Protein AF-A0ABD0MSX7-F1 (afdb_monomer)

Sequence (62 aa):
MKRLHDKVNVIPLIAKADTLTPEECQLFKKQIMKEIQEHKIKIYEFPDTEDDEDSKLIRKIK

Mean predicted aligned error: 9.05 Å

Organism: Cirrhinus mrigala (NCBI:txid683832)

Structure (mmCIF, N/CA/C/O backbone):
data_AF-A0ABD0MSX7-F1
#
_entry.id   AF-A0ABD0MSX7-F1
#
loop_
_atom_site.group_PDB
_atom_site.id
_atom_site.type_symbol
_atom_site.label_atom_id
_atom_site.label_alt_id
_atom_site.label_comp_id
_atom_site.label_asym_id
_atom_site.label_entity_id
_atom_site.label_seq_id
_atom_site.pdbx_PDB_ins_code
_atom_site.Cartn_x
_atom_site.Cartn_y
_atom_site.Cartn_z
_atom_site.occupancy
_atom_site.B_iso_or_equiv
_atom_site.auth_seq_id
_atom_site.auth_comp_id
_atom_site.auth_asym_id
_atom_site.auth_atom_id
_atom_site.pdbx_PDB_model_num
ATOM 1 N N . MET A 1 1 ? 2.122 6.418 -6.729 1.00 65.00 1 MET A N 1
ATOM 2 C CA . MET A 1 1 ? 2.670 5.151 -7.276 1.00 65.00 1 MET A CA 1
ATOM 3 C C . MET A 1 1 ? 2.375 4.919 -8.763 1.00 65.00 1 MET A C 1
ATOM 5 O O . MET A 1 1 ? 3.254 4.409 -9.444 1.00 65.00 1 MET A O 1
ATOM 9 N N . LYS A 1 2 ? 1.224 5.353 -9.313 1.00 69.06 2 LYS A N 1
ATOM 10 C CA . LYS A 1 2 ? 0.856 5.151 -10.737 1.00 69.06 2 LYS A CA 1
ATOM 11 C C . LYS A 1 2 ? 1.912 5.533 -11.792 1.00 69.06 2 LYS A C 1
ATOM 13 O O . LYS A 1 2 ? 1.901 4.968 -12.867 1.00 69.06 2 LYS A O 1
ATOM 18 N N . ARG A 1 3 ? 2.837 6.458 -11.523 1.00 77.75 3 ARG A N 1
ATOM 19 C CA . ARG A 1 3 ? 3.884 6.847 -12.495 1.00 77.75 3 ARG A CA 1
ATOM 20 C C . ARG A 1 3 ? 5.203 6.078 -12.358 1.00 77.75 3 ARG A C 1
ATOM 22 O O . ARG A 1 3 ? 6.003 6.111 -13.283 1.00 77.75 3 ARG A O 1
ATOM 29 N N . LEU A 1 4 ? 5.442 5.437 -11.210 1.00 79.94 4 LEU A N 1
ATOM 30 C CA . LEU A 1 4 ? 6.692 4.717 -10.926 1.00 79.94 4 LEU A CA 1
ATOM 31 C C . LEU A 1 4 ? 6.552 3.198 -11.046 1.00 79.94 4 LEU A C 1
ATOM 33 O O . LEU A 1 4 ? 7.543 2.545 -11.342 1.00 79.94 4 LEU A O 1
ATOM 37 N N . HIS A 1 5 ? 5.346 2.655 -10.860 1.00 78.94 5 HIS A N 1
ATOM 38 C CA . HIS A 1 5 ? 5.118 1.207 -10.819 1.00 78.94 5 HIS A CA 1
ATOM 39 C C . HIS A 1 5 ? 5.533 0.443 -12.091 1.00 78.94 5 HIS A C 1
ATOM 41 O O . HIS A 1 5 ? 5.789 -0.749 -12.015 1.00 78.94 5 HIS A O 1
ATOM 47 N N . ASP A 1 6 ? 5.628 1.116 -13.243 1.00 79.88 6 ASP A N 1
ATOM 48 C CA . ASP A 1 6 ? 6.088 0.505 -14.500 1.00 79.88 6 ASP A CA 1
ATOM 49 C C . ASP A 1 6 ? 7.612 0.550 -14.689 1.00 79.88 6 ASP A C 1
ATOM 51 O O . ASP A 1 6 ? 8.141 -0.106 -15.580 1.00 79.88 6 ASP A O 1
ATOM 55 N N . LYS A 1 7 ? 8.329 1.351 -13.891 1.00 84.81 7 LYS A N 1
ATOM 56 C CA . LYS A 1 7 ? 9.783 1.547 -14.035 1.00 84.81 7 LYS A CA 1
ATOM 57 C C . LYS A 1 7 ? 10.592 0.871 -12.939 1.00 84.81 7 LYS A C 1
ATOM 59 O O . LYS A 1 7 ? 11.766 0.588 -13.151 1.00 84.81 7 LYS A O 1
ATOM 64 N N . VAL A 1 8 ? 9.997 0.682 -11.765 1.00 87.38 8 VAL A N 1
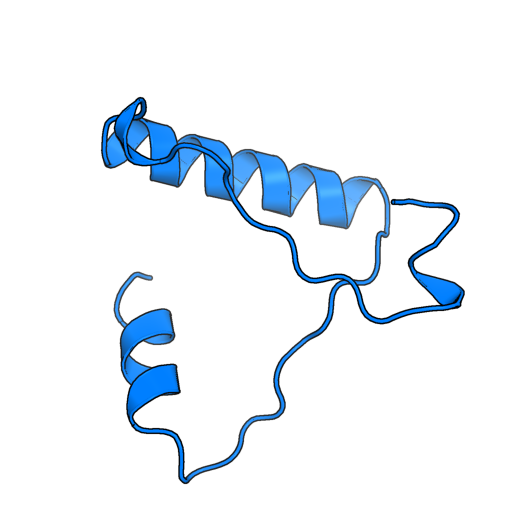ATOM 65 C CA . VAL A 1 8 ? 10.675 0.148 -10.582 1.00 87.38 8 VAL A CA 1
ATOM 66 C C . VAL A 1 8 ? 9.742 -0.760 -9.791 1.00 87.38 8 VAL A C 1
ATOM 68 O O . VAL A 1 8 ? 8.526 -0.569 -9.791 1.00 87.38 8 VAL A O 1
ATOM 71 N N . ASN A 1 9 ? 10.333 -1.708 -9.068 1.00 84.81 9 ASN A N 1
ATOM 72 C CA . ASN A 1 9 ? 9.622 -2.560 -8.122 1.00 84.81 9 ASN A CA 1
ATOM 73 C C . ASN A 1 9 ? 9.182 -1.732 -6.908 1.00 84.81 9 ASN A C 1
ATOM 75 O O . ASN A 1 9 ? 10.002 -1.068 -6.275 1.00 84.81 9 ASN A O 1
ATOM 79 N N . VAL A 1 10 ? 7.889 -1.762 -6.583 1.00 86.12 10 VAL A N 1
ATOM 80 C CA . VAL A 1 10 ? 7.313 -0.995 -5.469 1.00 86.12 10 VAL A CA 1
ATOM 81 C C . VAL A 1 10 ? 6.865 -1.948 -4.367 1.00 86.12 10 VAL A C 1
ATOM 83 O O . VAL A 1 10 ? 6.041 -2.826 -4.613 1.00 86.12 10 VAL A O 1
ATOM 86 N N . ILE A 1 11 ? 7.374 -1.744 -3.149 1.00 86.56 11 ILE A N 1
ATOM 87 C CA . ILE A 1 11 ? 6.963 -2.475 -1.942 1.00 86.56 11 ILE A CA 1
ATOM 88 C C . ILE A 1 11 ? 6.248 -1.485 -1.007 1.00 86.56 11 ILE A C 1
ATOM 90 O O . ILE A 1 11 ? 6.881 -0.533 -0.543 1.00 86.56 11 ILE A O 1
ATOM 94 N N . PRO A 1 12 ? 4.938 -1.646 -0.748 1.00 87.19 12 PRO A N 1
ATOM 95 C CA . PRO A 1 12 ? 4.218 -0.784 0.183 1.00 87.19 12 PRO A CA 1
ATOM 96 C C . PRO A 1 12 ? 4.557 -1.139 1.639 1.00 87.19 12 PRO A C 1
ATOM 98 O O . PRO A 1 12 ? 4.606 -2.310 2.006 1.00 87.19 12 PRO A O 1
ATOM 101 N N . LEU A 1 13 ? 4.745 -0.119 2.480 1.00 88.19 13 LEU A N 1
ATOM 102 C CA . LEU A 1 13 ? 5.019 -0.251 3.914 1.00 88.19 13 LEU A CA 1
ATOM 103 C C . LEU A 1 13 ? 4.092 0.686 4.698 1.00 88.19 13 LEU A C 1
ATOM 105 O O . LEU A 1 13 ? 3.859 1.820 4.274 1.00 88.19 13 LEU A O 1
ATOM 109 N N . ILE A 1 14 ? 3.583 0.232 5.845 1.00 88.69 14 ILE A N 1
ATOM 110 C CA . ILE A 1 14 ? 2.833 1.084 6.778 1.00 88.69 14 ILE A CA 1
ATOM 111 C C . ILE A 1 14 ? 3.851 1.732 7.715 1.00 88.69 14 ILE A C 1
ATOM 113 O O . ILE A 1 14 ? 4.457 1.063 8.550 1.00 88.69 14 ILE A O 1
ATOM 117 N N . ALA A 1 15 ? 4.077 3.032 7.544 1.00 89.56 15 ALA A N 1
ATOM 118 C CA . ALA A 1 15 ? 4.954 3.784 8.431 1.00 89.56 15 ALA A CA 1
ATOM 119 C C . ALA A 1 15 ? 4.308 3.949 9.813 1.00 89.56 15 ALA A C 1
ATOM 121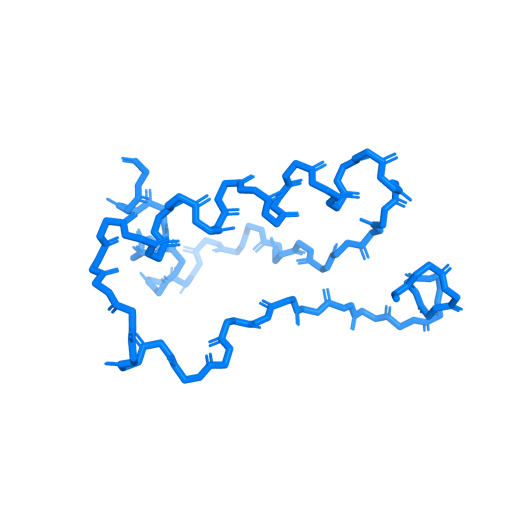 O O . ALA A 1 15 ? 3.092 4.101 9.906 1.00 89.56 15 ALA A O 1
ATOM 122 N N . LYS A 1 16 ? 5.138 3.975 10.863 1.00 88.75 16 LYS A N 1
ATOM 123 C CA . LYS A 1 16 ? 4.710 4.192 12.255 1.00 88.75 16 LYS A CA 1
ATOM 124 C C . LYS A 1 16 ? 3.569 3.265 12.697 1.00 88.75 16 LYS A C 1
ATOM 126 O O . LYS A 1 16 ? 2.550 3.703 13.216 1.00 88.75 16 LYS A O 1
ATOM 131 N N . ALA A 1 17 ? 3.720 1.964 12.464 1.00 87.69 17 ALA A N 1
ATOM 132 C CA . ALA A 1 17 ? 2.716 0.987 12.884 1.00 87.69 17 ALA A CA 1
ATOM 133 C C . ALA A 1 17 ? 2.508 0.949 14.413 1.00 87.69 17 ALA A C 1
ATOM 135 O O . ALA A 1 17 ? 1.482 0.458 14.866 1.00 87.69 17 ALA A O 1
ATOM 136 N N . ASP A 1 18 ? 3.439 1.503 15.196 1.00 89.69 18 ASP A N 1
ATOM 137 C CA . ASP A 1 18 ? 3.331 1.702 16.644 1.00 89.69 18 ASP A CA 1
ATOM 138 C C . ASP A 1 18 ? 2.181 2.634 17.055 1.00 89.69 18 ASP A C 1
ATOM 140 O O . ASP A 1 18 ? 1.686 2.536 18.176 1.00 89.69 18 ASP A O 1
ATOM 144 N N . THR A 1 19 ? 1.719 3.508 16.154 1.00 89.94 19 THR A N 1
ATOM 145 C CA . THR A 1 19 ? 0.594 4.413 16.429 1.00 89.94 19 THR A CA 1
ATOM 146 C C . THR A 1 19 ? -0.770 3.783 16.157 1.00 89.94 19 THR A C 1
ATOM 148 O O . THR A 1 19 ? -1.787 4.428 16.392 1.00 89.94 19 THR A O 1
ATOM 151 N N . LEU A 1 20 ? -0.802 2.571 15.598 1.00 88.12 20 LEU A N 1
ATOM 152 C CA . LEU A 1 20 ? -2.017 1.874 15.191 1.00 88.12 20 LEU A CA 1
ATOM 153 C C . LEU A 1 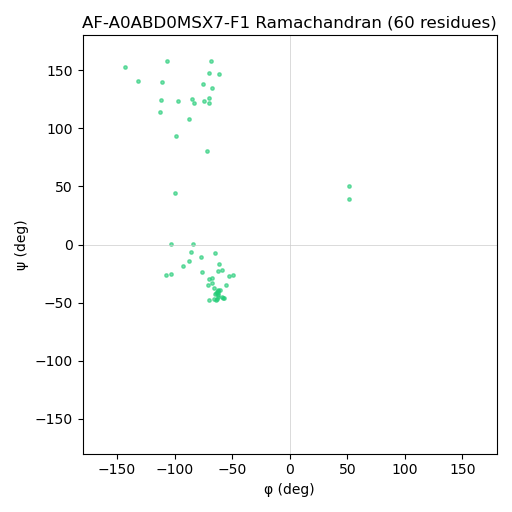20 ? -2.246 0.672 16.103 1.00 88.12 20 LEU A C 1
ATOM 155 O O . LEU A 1 20 ? -1.318 -0.079 16.413 1.00 88.12 20 LEU A O 1
ATOM 159 N N . THR A 1 21 ? -3.499 0.433 16.481 1.00 91.25 21 THR A N 1
ATOM 160 C CA . THR A 1 21 ? -3.853 -0.845 17.104 1.00 91.25 21 THR A CA 1
ATOM 161 C C . THR A 1 21 ? -3.741 -1.987 16.081 1.00 91.25 21 THR A C 1
ATOM 163 O O . THR A 1 21 ? -3.830 -1.759 14.867 1.00 91.25 21 THR A O 1
ATOM 166 N N . PRO A 1 22 ? -3.574 -3.246 16.527 1.00 88.25 22 PRO A N 1
ATOM 167 C CA . PRO A 1 22 ? -3.525 -4.391 15.618 1.00 88.25 22 PRO A CA 1
ATOM 168 C C . PRO A 1 22 ? -4.756 -4.495 14.703 1.00 88.25 22 PRO A C 1
ATOM 170 O O . PRO A 1 22 ? -4.625 -4.874 13.540 1.00 88.25 22 PRO A O 1
ATOM 173 N N . GLU A 1 23 ? -5.937 -4.125 15.204 1.00 90.12 23 GLU A N 1
ATOM 174 C CA . GLU A 1 23 ? -7.194 -4.136 14.447 1.00 90.12 23 GLU A CA 1
ATOM 175 C C . GLU A 1 23 ? -7.224 -3.045 13.370 1.00 90.12 23 GLU A C 1
ATOM 177 O O . GLU A 1 23 ? -7.515 -3.325 12.203 1.00 90.12 23 GLU A O 1
ATOM 182 N N . GLU A 1 24 ? -6.851 -1.815 13.730 1.00 88.62 24 GLU A N 1
ATOM 183 C CA . GLU A 1 24 ? -6.760 -0.697 12.786 1.00 88.62 24 GLU A CA 1
ATOM 184 C C . GLU A 1 24 ? -5.718 -0.970 11.702 1.00 88.62 24 GLU A C 1
ATOM 186 O O . GLU A 1 24 ? -5.969 -0.714 10.526 1.00 88.62 24 GLU A O 1
ATOM 191 N N . CYS A 1 25 ? -4.577 -1.563 12.062 1.00 87.44 25 CYS A N 1
ATOM 192 C CA . CYS A 1 25 ? -3.540 -1.941 11.107 1.00 87.44 25 CYS A CA 1
ATOM 193 C C . CYS A 1 25 ? -4.050 -2.979 10.091 1.00 87.44 25 CYS A C 1
ATOM 195 O O . CYS A 1 25 ? -3.796 -2.853 8.889 1.00 87.44 25 CYS A O 1
ATOM 197 N N . GLN A 1 26 ? -4.828 -3.974 10.531 1.00 88.94 26 GLN A N 1
ATOM 198 C CA . GLN A 1 26 ? -5.447 -4.951 9.627 1.00 88.94 26 GLN A CA 1
ATOM 199 C C . GLN A 1 26 ? -6.478 -4.311 8.693 1.00 88.94 26 GLN A C 1
ATOM 201 O O . GLN A 1 26 ? -6.505 -4.624 7.497 1.00 88.94 26 GLN A O 1
ATOM 206 N N . LEU A 1 27 ? -7.319 -3.416 9.217 1.00 90.81 27 LEU A N 1
ATOM 207 C CA . LEU A 1 27 ? -8.296 -2.684 8.413 1.00 90.81 27 LEU A CA 1
ATOM 208 C C . LEU A 1 27 ? -7.592 -1.807 7.371 1.00 90.81 27 LEU A C 1
ATOM 210 O O . LEU A 1 27 ? -7.934 -1.848 6.187 1.00 90.81 27 LEU A O 1
ATOM 214 N N . PHE A 1 28 ? -6.555 -1.089 7.796 1.00 89.69 28 PHE A N 1
ATOM 215 C CA . PHE A 1 28 ? -5.771 -0.212 6.938 1.00 89.69 28 PHE A CA 1
ATOM 216 C C . PHE A 1 28 ? -5.035 -1.000 5.850 1.00 89.69 28 PHE A C 1
ATOM 218 O O . PHE A 1 28 ? -5.080 -0.630 4.677 1.00 89.69 28 PHE A O 1
ATOM 225 N N . LYS A 1 29 ? -4.465 -2.164 6.193 1.00 88.25 29 LYS A N 1
ATOM 226 C CA . LYS A 1 29 ? -3.877 -3.096 5.221 1.00 88.25 29 LYS A CA 1
ATOM 227 C C . LYS A 1 29 ? -4.896 -3.525 4.162 1.00 88.25 29 LYS A C 1
ATOM 229 O O . LYS A 1 29 ? -4.578 -3.498 2.974 1.00 88.25 29 LYS A O 1
ATOM 234 N N . LYS A 1 30 ? -6.124 -3.888 4.554 1.00 89.94 30 LYS A N 1
ATOM 235 C CA . LYS A 1 30 ? -7.193 -4.259 3.603 1.00 89.94 30 LYS A CA 1
ATOM 236 C C . LYS A 1 30 ? -7.564 -3.097 2.682 1.00 89.94 30 LYS A C 1
ATOM 238 O O . LYS A 1 30 ? -7.714 -3.305 1.478 1.00 89.94 30 LYS A O 1
ATOM 243 N N . GLN A 1 31 ? -7.681 -1.892 3.232 1.00 91.94 31 GLN A N 1
ATOM 244 C CA . GLN A 1 31 ? -8.008 -0.699 2.459 1.00 91.94 31 GLN A CA 1
ATOM 245 C C . GLN A 1 31 ? -6.914 -0.371 1.433 1.00 91.94 31 GLN A C 1
ATOM 247 O O . GLN A 1 31 ? -7.223 -0.218 0.252 1.00 91.94 31 GLN A O 1
ATOM 252 N N . ILE A 1 32 ? -5.642 -0.366 1.846 1.00 89.88 32 ILE A N 1
ATOM 253 C CA . ILE A 1 32 ? -4.504 -0.120 0.949 1.00 89.88 32 ILE A CA 1
ATOM 254 C C . ILE A 1 32 ? -4.469 -1.156 -0.181 1.00 89.88 32 ILE A C 1
ATOM 256 O O . ILE A 1 32 ? -4.308 -0.793 -1.344 1.00 89.88 32 ILE A O 1
ATOM 260 N N . MET A 1 33 ? -4.660 -2.442 0.130 1.00 88.75 33 MET A N 1
ATOM 261 C CA . MET A 1 33 ? -4.663 -3.498 -0.892 1.00 88.75 33 MET A CA 1
ATOM 262 C C . MET A 1 33 ? -5.799 -3.318 -1.906 1.00 88.75 33 MET A C 1
ATOM 264 O O . MET A 1 33 ? -5.582 -3.498 -3.105 1.00 88.75 33 MET A O 1
ATOM 268 N N . LYS A 1 34 ? -6.991 -2.910 -1.450 1.00 90.94 34 LYS A N 1
ATOM 269 C CA . LYS A 1 34 ? -8.116 -2.587 -2.336 1.00 90.94 34 LYS A CA 1
ATOM 270 C C . LYS A 1 34 ? -7.788 -1.400 -3.243 1.00 90.94 34 LYS A C 1
ATOM 272 O O . LYS A 1 34 ? -7.999 -1.482 -4.451 1.00 90.94 34 LYS A O 1
ATOM 277 N N . GLU A 1 35 ? -7.234 -0.326 -2.685 1.00 90.25 35 GLU A N 1
ATOM 278 C CA . GLU A 1 35 ? -6.860 0.861 -3.458 1.00 90.25 35 GLU A CA 1
ATOM 279 C C . GLU A 1 35 ? -5.779 0.548 -4.501 1.00 90.25 35 GLU A C 1
ATOM 281 O O . GLU A 1 35 ? -5.884 1.008 -5.638 1.00 90.25 35 GLU A O 1
ATOM 286 N N . ILE A 1 36 ? -4.776 -0.268 -4.159 1.00 88.50 36 ILE A N 1
ATOM 287 C CA . ILE A 1 36 ? -3.732 -0.721 -5.093 1.00 88.50 36 ILE A CA 1
ATOM 288 C C . ILE A 1 36 ? -4.355 -1.443 -6.296 1.00 88.50 36 ILE A C 1
ATOM 290 O O . ILE A 1 36 ? -4.006 -1.134 -7.441 1.00 88.50 36 ILE A O 1
ATOM 294 N N . GLN A 1 37 ? -5.302 -2.354 -6.047 1.00 87.62 37 GLN A N 1
ATOM 295 C CA . GLN A 1 37 ? -6.004 -3.096 -7.098 1.00 87.62 37 GLN A CA 1
ATOM 296 C C . GLN A 1 37 ? -6.879 -2.181 -7.963 1.00 87.62 37 GLN A C 1
ATOM 298 O O . GLN A 1 37 ? -6.801 -2.236 -9.191 1.00 87.62 37 GLN A O 1
ATOM 303 N N . GLU A 1 38 ? -7.662 -1.297 -7.344 1.00 91.88 38 GLU A N 1
ATOM 304 C CA . GLU A 1 38 ? -8.543 -0.351 -8.042 1.00 91.88 38 GLU A CA 1
ATOM 305 C C . GLU A 1 38 ? -7.754 0.599 -8.954 1.00 91.88 38 GLU A C 1
ATOM 307 O O . GLU A 1 38 ? -8.131 0.876 -10.096 1.00 91.88 38 GLU A O 1
ATOM 312 N N . HIS A 1 39 ? -6.590 1.038 -8.484 1.00 87.56 39 HIS A N 1
ATOM 313 C CA . HIS A 1 39 ? -5.698 1.921 -9.224 1.00 87.56 39 HIS A CA 1
ATOM 314 C C . HIS A 1 39 ? -4.772 1.181 -10.199 1.00 87.56 39 HIS A C 1
ATOM 316 O O . HIS A 1 39 ? -3.999 1.854 -10.890 1.00 87.56 39 HIS A O 1
ATOM 322 N N . LYS A 1 40 ? -4.863 -0.157 -10.281 1.00 86.50 40 LYS A N 1
ATOM 323 C CA . LYS A 1 40 ? -4.029 -1.042 -11.115 1.00 86.50 40 LYS A CA 1
ATOM 324 C C . LYS A 1 40 ? -2.529 -0.805 -10.920 1.00 86.50 40 LYS A C 1
ATOM 326 O O . LYS A 1 40 ? -1.760 -0.801 -11.877 1.00 86.50 40 LYS A O 1
ATOM 331 N N . ILE A 1 41 ? -2.115 -0.560 -9.679 1.00 86.06 41 ILE A N 1
ATOM 332 C CA . ILE A 1 41 ? -0.709 -0.345 -9.336 1.00 86.06 41 ILE A CA 1
ATOM 333 C C . ILE A 1 41 ? -0.050 -1.716 -9.173 1.00 86.06 41 ILE A C 1
ATOM 335 O O . ILE A 1 41 ? -0.462 -2.506 -8.329 1.00 86.06 41 ILE A O 1
ATOM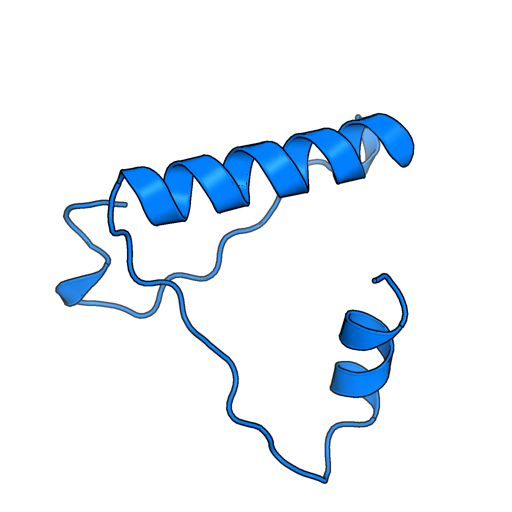 339 N N . LYS A 1 42 ? 0.993 -1.990 -9.959 1.00 83.31 42 LYS A N 1
ATOM 340 C CA . LYS A 1 42 ? 1.823 -3.189 -9.791 1.00 83.31 42 LYS A CA 1
ATOM 341 C C . LYS A 1 42 ? 2.726 -3.015 -8.575 1.00 83.31 42 LYS A C 1
ATOM 343 O O . LYS A 1 42 ? 3.482 -2.045 -8.496 1.00 83.31 42 LYS A O 1
ATOM 348 N N . ILE A 1 43 ? 2.625 -3.947 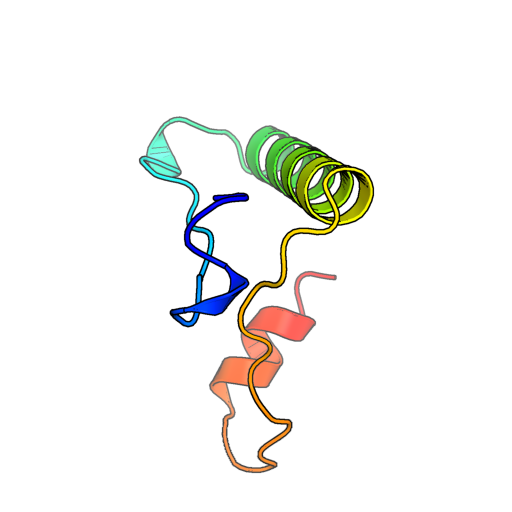-7.640 1.00 85.75 43 ILE A N 1
ATOM 349 C CA . ILE A 1 43 ? 3.545 -4.081 -6.513 1.00 85.75 43 ILE A CA 1
ATOM 350 C C . ILE A 1 43 ? 4.445 -5.285 -6.753 1.00 85.75 43 ILE A C 1
ATOM 352 O O . ILE A 1 43 ? 4.117 -6.164 -7.548 1.00 85.75 43 ILE A O 1
ATOM 356 N N . TYR A 1 44 ? 5.595 -5.298 -6.095 1.00 85.31 44 TYR A N 1
ATOM 357 C CA . TYR A 1 44 ? 6.498 -6.432 -6.175 1.00 85.31 44 TYR A CA 1
ATOM 358 C C . TYR A 1 44 ? 5.897 -7.633 -5.441 1.00 85.31 44 TYR A C 1
ATOM 360 O O . TYR A 1 44 ? 5.610 -7.554 -4.246 1.00 85.31 44 TYR A O 1
ATOM 368 N N . GLU A 1 45 ? 5.715 -8.731 -6.166 1.00 80.56 45 GLU A N 1
ATOM 369 C CA . GLU A 1 45 ? 5.362 -10.027 -5.600 1.00 80.56 45 GLU A CA 1
ATOM 370 C C . GLU A 1 45 ? 6.645 -10.837 -5.448 1.00 80.56 45 GLU A C 1
ATOM 372 O O . GLU A 1 45 ? 7.403 -11.014 -6.404 1.00 80.56 45 GLU A O 1
ATOM 377 N N . PHE A 1 46 ? 6.909 -11.280 -4.221 1.00 77.69 46 PHE A N 1
ATOM 378 C CA . PHE A 1 46 ? 8.056 -12.132 -3.948 1.00 77.69 46 PHE A CA 1
ATOM 379 C C . PHE A 1 46 ? 7.841 -13.492 -4.623 1.00 77.69 46 PHE A C 1
ATOM 381 O O . PHE A 1 46 ? 6.735 -14.035 -4.530 1.00 77.69 46 PHE A O 1
ATOM 388 N N . PRO A 1 47 ? 8.860 -14.040 -5.307 1.00 77.38 47 PRO A N 1
ATOM 389 C CA . PRO A 1 47 ? 8.769 -15.378 -5.871 1.00 77.38 47 PRO A CA 1
ATOM 390 C C . PRO A 1 47 ? 8.557 -16.410 -4.756 1.00 77.38 47 PRO A C 1
ATOM 392 O O . PRO A 1 47 ? 9.068 -16.256 -3.649 1.00 77.38 47 PRO A O 1
ATOM 395 N N . ASP A 1 48 ? 7.810 -17.471 -5.059 1.00 63.38 48 ASP A N 1
ATOM 396 C CA . ASP A 1 48 ? 7.681 -18.640 -4.189 1.00 63.38 48 ASP A CA 1
ATOM 397 C C . ASP A 1 48 ? 8.991 -19.442 -4.216 1.00 63.38 48 ASP A C 1
ATOM 399 O O . ASP A 1 48 ? 9.128 -20.416 -4.954 1.00 63.38 48 ASP A O 1
ATOM 403 N N . THR A 1 49 ? 9.991 -19.003 -3.455 1.00 56.06 49 THR A N 1
ATOM 404 C CA . THR A 1 49 ? 11.183 -19.801 -3.158 1.00 56.06 49 THR A CA 1
ATOM 405 C C . THR A 1 49 ? 10.893 -20.709 -1.966 1.00 56.06 49 THR A C 1
ATOM 407 O O . THR A 1 49 ? 10.472 -20.252 -0.906 1.00 56.06 49 THR A O 1
ATOM 410 N N . GLU A 1 50 ? 11.103 -22.015 -2.139 1.00 57.00 50 GLU A N 1
ATOM 411 C CA . GLU A 1 50 ? 10.817 -23.053 -1.133 1.00 57.00 50 GLU A CA 1
ATOM 412 C C . GLU A 1 50 ? 11.691 -22.945 0.141 1.00 57.00 50 GLU A C 1
ATOM 414 O O . GLU A 1 50 ? 11.412 -23.632 1.123 1.00 57.00 50 GLU A O 1
ATOM 419 N N . ASP A 1 51 ? 12.693 -22.054 0.152 1.00 54.72 51 ASP A N 1
ATOM 420 C CA . ASP A 1 51 ? 13.742 -21.935 1.181 1.00 54.72 51 ASP A CA 1
ATOM 421 C C . ASP A 1 51 ? 13.577 -20.776 2.189 1.00 54.72 51 ASP A C 1
ATOM 423 O O . ASP A 1 51 ? 14.398 -20.634 3.093 1.00 54.72 51 ASP A O 1
ATOM 427 N N . ASP A 1 52 ? 12.527 -19.954 2.105 1.00 53.38 52 ASP A N 1
ATOM 428 C CA . ASP A 1 52 ? 12.324 -18.864 3.072 1.00 53.38 52 ASP A CA 1
ATOM 429 C C . ASP A 1 52 ? 11.320 -19.264 4.169 1.00 53.38 52 ASP A C 1
ATOM 431 O O . ASP A 1 52 ? 10.099 -19.096 4.059 1.00 53.38 52 ASP A O 1
ATOM 435 N N . GLU A 1 53 ? 11.840 -19.777 5.288 1.00 52.62 53 GLU A N 1
ATOM 436 C CA . GLU A 1 53 ? 11.091 -19.960 6.545 1.00 52.62 53 GLU A CA 1
ATOM 437 C C . GLU A 1 53 ? 10.391 -18.653 6.996 1.00 52.62 53 GLU A C 1
ATOM 439 O O . GLU A 1 53 ? 9.305 -18.701 7.583 1.00 52.62 53 GLU A O 1
ATOM 444 N N . ASP A 1 54 ? 10.924 -17.485 6.617 1.00 52.78 54 ASP A N 1
ATOM 445 C CA . ASP A 1 54 ? 10.330 -16.165 6.871 1.00 52.78 54 ASP A CA 1
ATOM 446 C C . ASP A 1 54 ? 9.053 -15.899 6.045 1.00 52.78 54 ASP A C 1
ATOM 448 O O . ASP A 1 54 ? 8.112 -15.248 6.520 1.00 52.78 54 ASP A O 1
ATOM 452 N N . SER 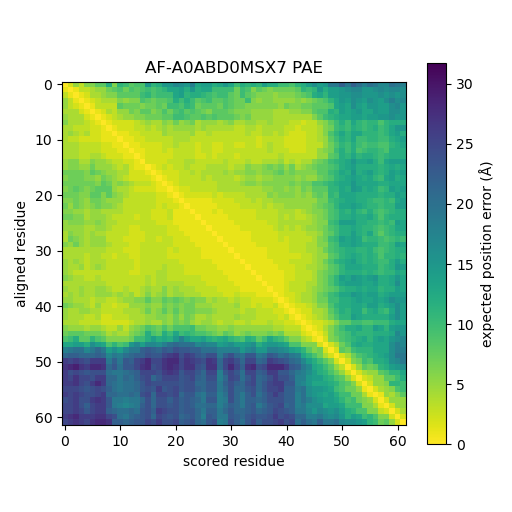A 1 55 ? 8.930 -16.479 4.844 1.00 51.19 55 SER A N 1
ATOM 453 C CA . SER A 1 55 ? 7.722 -16.371 4.007 1.00 51.19 55 SER A CA 1
ATOM 454 C C . SER A 1 55 ? 6.520 -17.087 4.631 1.00 51.19 55 SER A C 1
ATOM 456 O O . SER A 1 55 ? 5.368 -16.669 4.445 1.00 51.19 55 SER A O 1
ATOM 458 N N . LYS A 1 56 ? 6.759 -18.142 5.426 1.00 47.84 56 LYS A N 1
ATOM 459 C CA . LYS A 1 56 ? 5.701 -18.841 6.176 1.00 47.84 56 LYS A CA 1
ATOM 460 C C . LYS A 1 56 ? 5.114 -17.954 7.273 1.00 47.84 56 LYS A C 1
ATOM 462 O O . LYS A 1 56 ? 3.909 -18.033 7.513 1.00 47.84 56 LYS A O 1
ATOM 467 N N . LEU A 1 57 ? 5.911 -17.075 7.890 1.00 48.53 57 LEU A N 1
ATOM 468 C CA . LEU A 1 57 ? 5.443 -16.154 8.931 1.00 48.53 57 LEU A CA 1
ATOM 469 C C . LEU A 1 57 ? 4.440 -15.129 8.369 1.00 48.53 57 LEU A C 1
ATOM 471 O O . LEU A 1 57 ? 3.419 -14.849 8.995 1.00 48.53 57 LEU A O 1
ATOM 475 N N . ILE A 1 58 ? 4.668 -14.655 7.139 1.00 51.88 58 ILE A N 1
ATOM 476 C CA . ILE A 1 58 ? 3.799 -13.692 6.437 1.00 51.88 58 ILE A CA 1
ATOM 477 C C . ILE A 1 58 ? 2.468 -14.336 6.007 1.00 51.88 58 ILE A C 1
ATOM 479 O O . ILE A 1 58 ? 1.421 -13.687 6.060 1.00 51.88 58 ILE A O 1
ATOM 483 N N . ARG A 1 59 ? 2.479 -15.622 5.623 1.00 48.31 59 ARG A N 1
ATOM 484 C CA . ARG A 1 59 ? 1.264 -16.382 5.260 1.00 48.31 59 ARG A CA 1
ATOM 485 C C . ARG A 1 59 ? 0.424 -16.818 6.465 1.00 48.31 59 ARG A C 1
ATOM 487 O O . ARG A 1 59 ? -0.773 -17.036 6.301 1.00 48.31 59 ARG A O 1
ATOM 494 N N . LYS A 1 60 ? 1.020 -16.934 7.658 1.00 35.44 60 LYS A N 1
ATOM 495 C CA . LYS A 1 60 ? 0.333 -17.387 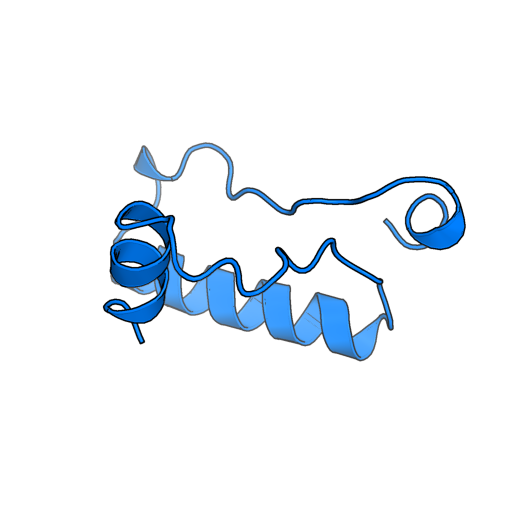8.885 1.00 35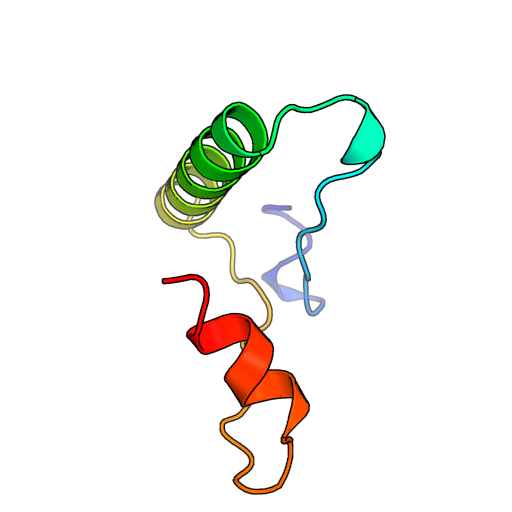.44 60 LYS A CA 1
ATOM 496 C C . LYS A 1 60 ? -0.548 -16.312 9.537 1.00 35.44 60 LYS A C 1
ATOM 498 O O . LYS A 1 60 ? -1.344 -16.643 10.406 1.00 35.44 60 LYS A O 1
ATOM 503 N N . ILE A 1 61 ? -0.444 -15.056 9.092 1.00 43.97 61 ILE A N 1
ATOM 504 C CA . ILE A 1 61 ? -1.302 -13.924 9.497 1.00 43.97 61 ILE A CA 1
ATOM 505 C C . ILE A 1 61 ? -2.380 -13.676 8.420 1.00 43.97 61 ILE A C 1
ATOM 507 O O . ILE A 1 61 ? -2.584 -12.545 7.967 1.00 43.97 61 ILE A O 1
ATOM 511 N N . LYS A 1 62 ? -3.004 -14.753 7.931 1.00 35.72 62 LYS A N 1
ATOM 512 C CA . LYS A 1 62 ? -4.161 -14.697 7.031 1.00 35.72 62 LYS A CA 1
ATOM 513 C C . LYS A 1 62 ? -5.443 -14.908 7.821 1.00 35.72 62 LYS A C 1
ATOM 515 O O . LYS A 1 62 ? -5.441 -15.817 8.676 1.00 35.72 62 LYS A O 1
#

Solvent-accessible surface area (backbone atoms only — not comparable to full-atom values): 4099 Å² total; per-residue (Å²): 106,82,86,46,35,88,81,45,86,38,80,91,77,79,77,71,58,87,82,44,54,76,66,56,47,52,52,49,52,53,51,52,54,50,52,35,59,76,67,68,49,56,60,63,75,79,78,94,61,97,82,48,75,68,57,53,60,66,61,70,76,112

Radius of gyration: 13.57 Å; Cα contacts (8 Å, |Δi|>4): 23; chains: 1; bounding box: 22×30×32 Å

Secondary structure (DSSP, 8-state):
-TTTTTTS------TTGGGS-HHHHHHHHHHHHHHHHHTT---PPPP--TT-HHHHHHHT--

pLDDT: mean 77.32, std 16.46, range [35.44, 91.94]

InterPro domains:
  IPR027417 P-loop containing nucleoside triphosphate hydrolase [G3DSA:3.40.50.300] (1-62)
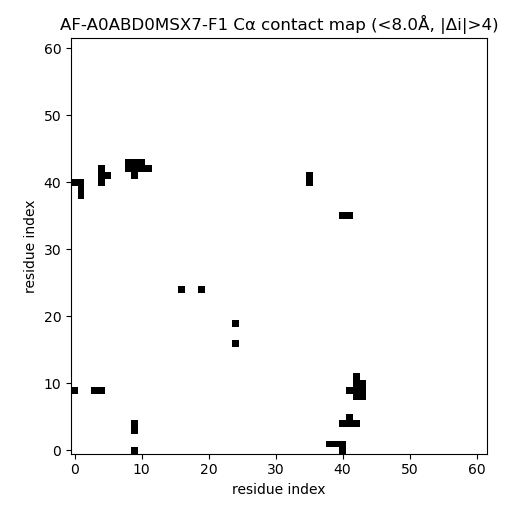  IPR030379 Septin-type guanine nucleotide-binding (G) domain [PF00735] (1-56)
  IPR030379 Septin-type guanine nucleotide-binding (G) domain [PS51719] (1-62)

Nearest PDB structures (foldseek):
  3ftq-assembly5_A  TM=8.218E-01  e=7.730E-04  Mus musculus
  3ftq-assembly5_B  TM=8.466E-01  e=2.608E-03  Mus musculus
  8pfh-assembly1_B  TM=8.297E-01  e=9.318E-02  Saccharomyces cerevisiae
  8pfh-assembly1_A  TM=7.412E-01  e=7.519E-02  Saccharomyces cerevisiae
  8fwp-assembly1_A  TM=7.383E-01  e=1.240E-01  Saccharomyces cerevisiae S288C

Foldseek 3Di:
DLVCQVPDAADDDDPPCVVPDPVRVVVVVVVVVVVCVVSVRDHDDDDPDVPDPVVVVVVVVD